Protein AF-A0A7S2XDL8-F1 (afdb_monomer)

Organism: NCBI:txid641309

Nearest PDB structures (foldseek):
  8tyy-assembly1_A  TM=6.799E-01  e=1.023E-02  Ensifer aridi
  9gdi-assembly1_A  TM=6.368E-01  e=6.388E-02  Homo sapiens
  7lq1-assembly1_A  TM=6.418E-01  e=1.280E-01  Homo sapiens
  7c7i-assembly1_C  TM=5.971E-01  e=3.747E-01  Homo sapiens
  7sx4-assembly1_E  TM=5.791E-01  e=1.412E+00  Homo sapiens

Solvent-accessible surface area (backbone atoms only — not comparable to full-atom values): 10397 Å² total; per-residue (Å²): 138,84,79,81,77,74,74,74,80,68,73,84,66,49,69,55,66,75,88,78,58,68,72,85,70,45,72,64,76,90,72,67,97,78,73,88,71,80,69,44,76,30,39,40,24,50,60,45,41,69,63,52,36,36,37,76,42,58,71,54,23,50,53,59,50,29,46,50,50,48,23,63,77,68,72,43,82,70,94,61,57,86,43,42,39,34,21,28,73,84,68,49,72,52,59,91,58,59,53,69,56,36,50,50,46,39,55,77,26,70,32,31,36,27,35,40,52,71,91,61,79,89,46,75,56,54,77,41,72,72,41,70,52,76,57,97,80,22,43,37,31,18,72,35,76,84,67,74,38,70,50,74,42,71,82,69,54,71,70,55,51,53,51,51,52,55,62,53,59,76,78,112

Secondary structure (DSSP, 8-state):
-------------EEPPGGG--GGG--SS---TT--PPPEEEEEEETT-S-EEEEEE-TT-HHHHHHHHHHHHHSS--S-GGGEEEEETTS-B--S--HHHHHHHHHHTTTEEEEEETTPPP-----STT-EEEETTEEEEEEEETTEEEEEESSS-HHHHHHHHHHHHTT-

Structure (mmCIF, N/CA/C/O backbone):
data_AF-A0A7S2XDL8-F1
#
_entry.id   AF-A0A7S2XDL8-F1
#
loop_
_atom_site.group_PDB
_atom_site.id
_atom_site.type_symbol
_atom_site.label_atom_id
_atom_site.label_alt_id
_atom_site.label_comp_id
_atom_site.label_asym_id
_atom_site.label_entity_id
_atom_site.label_seq_id
_atom_site.pdbx_PDB_ins_code
_atom_site.Cartn_x
_atom_site.Cartn_y
_atom_site.Cartn_z
_atom_site.occupancy
_atom_site.B_iso_or_equiv
_atom_site.auth_seq_id
_atom_site.auth_comp_id
_atom_site.auth_asym_id
_atom_site.auth_atom_id
_atom_site.pdbx_PDB_model_num
ATOM 1 N N . ALA A 1 1 ? 18.327 -22.992 27.976 1.00 37.06 1 ALA A N 1
ATOM 2 C CA . ALA A 1 1 ? 16.889 -22.875 27.676 1.00 37.06 1 ALA A CA 1
ATOM 3 C C . ALA A 1 1 ? 16.811 -21.942 26.491 1.00 37.06 1 ALA A C 1
ATOM 5 O O . ALA A 1 1 ? 16.758 -20.731 26.661 1.00 37.06 1 ALA A O 1
ATOM 6 N N . ASP A 1 2 ? 17.006 -22.536 25.320 1.00 34.44 2 ASP A N 1
ATOM 7 C CA . ASP A 1 2 ? 17.115 -21.834 24.052 1.00 34.44 2 ASP A CA 1
ATOM 8 C C . ASP A 1 2 ? 15.711 -21.427 23.615 1.00 34.44 2 ASP A C 1
ATOM 10 O O . ASP A 1 2 ? 14.839 -22.270 23.408 1.00 34.44 2 ASP A O 1
ATOM 14 N N . GLY A 1 3 ? 15.478 -20.116 23.591 1.00 36.03 3 GLY A N 1
ATOM 15 C CA . GLY A 1 3 ? 14.259 -19.513 23.078 1.00 36.03 3 GLY A CA 1
ATOM 16 C C . GLY A 1 3 ? 14.350 -19.450 21.565 1.00 36.03 3 GLY A C 1
ATOM 17 O O . GLY A 1 3 ? 14.960 -18.536 21.017 1.00 36.03 3 GLY A O 1
ATOM 18 N N . ASP A 1 4 ? 13.767 -20.458 20.930 1.00 36.12 4 ASP A N 1
ATOM 19 C CA . ASP A 1 4 ? 13.522 -20.567 19.498 1.00 36.12 4 ASP A CA 1
ATOM 20 C C . ASP A 1 4 ? 12.720 -19.349 19.003 1.00 36.12 4 ASP A C 1
ATOM 22 O O . ASP A 1 4 ? 11.491 -19.289 19.085 1.00 36.12 4 ASP A O 1
ATOM 26 N N . SER A 1 5 ? 13.444 -18.326 18.544 1.00 40.56 5 SER A N 1
ATOM 27 C CA . SER A 1 5 ? 12.903 -17.231 17.746 1.00 40.56 5 SER A CA 1
ATOM 28 C C . SER A 1 5 ? 12.575 -17.800 16.373 1.00 40.56 5 SER A C 1
ATOM 30 O O . SER A 1 5 ? 13.367 -17.692 15.433 1.00 40.56 5 SER A O 1
ATOM 32 N N . THR A 1 6 ? 11.398 -18.404 16.261 1.00 37.94 6 THR A N 1
ATOM 33 C CA . THR A 1 6 ? 10.804 -18.723 14.969 1.00 37.94 6 THR A CA 1
ATOM 34 C C . THR A 1 6 ? 10.685 -17.422 14.178 1.00 37.94 6 THR A C 1
ATOM 36 O O . THR A 1 6 ? 9.820 -16.585 14.425 1.00 37.94 6 THR A O 1
ATOM 39 N N . CYS A 1 7 ? 11.604 -17.227 13.228 1.00 32.97 7 CYS A N 1
ATOM 40 C CA . CYS A 1 7 ? 11.374 -16.334 12.107 1.00 32.97 7 CYS A CA 1
ATOM 41 C C . CYS A 1 7 ? 10.071 -16.818 11.477 1.00 32.97 7 CYS A C 1
ATOM 43 O O . CYS A 1 7 ? 10.044 -17.887 10.866 1.00 32.97 7 CYS A O 1
ATOM 45 N N . ALA A 1 8 ? 8.978 -16.087 11.705 1.00 33.91 8 ALA A N 1
ATOM 46 C CA . ALA A 1 8 ? 7.743 -16.306 10.979 1.00 33.91 8 ALA A CA 1
ATOM 47 C C . ALA A 1 8 ? 8.120 -16.347 9.497 1.00 33.91 8 ALA A C 1
ATOM 49 O O . ALA A 1 8 ? 8.762 -15.415 9.010 1.00 33.91 8 ALA A O 1
ATOM 50 N N . MET A 1 9 ? 7.827 -17.467 8.830 1.00 28.14 9 MET A N 1
ATOM 51 C CA . MET A 1 9 ? 8.120 -17.634 7.413 1.00 28.14 9 MET A CA 1
ATOM 52 C C . MET A 1 9 ? 7.454 -16.484 6.668 1.00 28.14 9 MET A C 1
ATOM 54 O O . MET A 1 9 ? 6.233 -16.444 6.527 1.00 28.14 9 MET A O 1
ATOM 58 N N . VAL A 1 10 ? 8.268 -15.518 6.252 1.00 40.94 10 VAL A N 1
ATOM 59 C CA . VAL A 1 10 ? 7.861 -14.499 5.299 1.00 40.94 10 VAL A CA 1
ATOM 60 C C . VAL A 1 10 ? 7.492 -15.278 4.032 1.00 40.94 10 VAL A C 1
ATOM 62 O O . VAL A 1 10 ? 8.280 -16.148 3.643 1.00 40.94 10 VAL A O 1
ATOM 65 N N . PRO A 1 11 ? 6.298 -15.074 3.439 1.00 43.50 11 PRO A N 1
ATOM 66 C CA . PRO A 1 11 ? 5.931 -15.752 2.197 1.00 43.50 11 PRO A CA 1
ATOM 67 C C . PRO A 1 11 ? 7.053 -15.543 1.184 1.00 43.50 11 PRO A C 1
ATOM 69 O O . PRO A 1 11 ? 7.665 -14.480 1.195 1.00 43.50 11 PRO A O 1
ATOM 72 N N . ASP A 1 12 ? 7.351 -16.584 0.403 1.00 42.12 12 ASP A N 1
ATOM 73 C CA . ASP A 1 12 ? 8.523 -16.747 -0.468 1.00 42.12 12 ASP A CA 1
ATOM 74 C C . ASP A 1 12 ? 8.835 -15.461 -1.263 1.00 42.12 12 ASP A C 1
ATOM 76 O O . ASP A 1 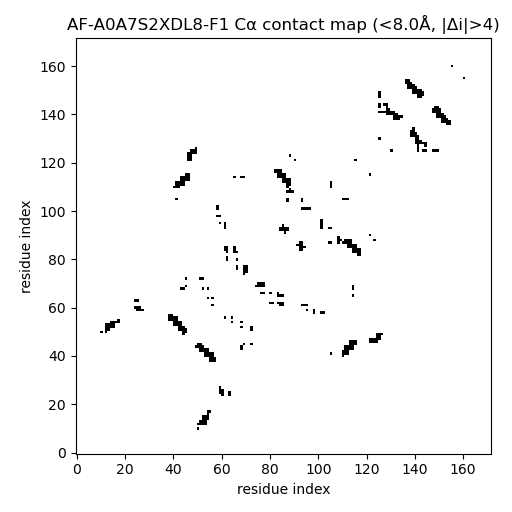12 ? 8.347 -15.243 -2.373 1.00 42.12 12 ASP A O 1
ATOM 80 N N . LEU A 1 13 ? 9.591 -14.544 -0.641 1.00 51.44 13 LEU A N 1
ATOM 81 C CA . LEU A 1 13 ? 9.880 -13.226 -1.192 1.00 51.44 13 LEU A CA 1
ATOM 82 C C . LEU A 1 13 ? 10.860 -13.436 -2.329 1.00 51.44 13 LEU A C 1
ATOM 84 O O . LEU A 1 13 ? 12.073 -13.560 -2.133 1.00 51.44 13 LEU A O 1
ATOM 88 N N . ARG A 1 14 ? 10.330 -13.474 -3.546 1.00 59.75 14 ARG A N 1
ATOM 89 C CA . ARG A 1 14 ? 11.159 -13.589 -4.732 1.00 59.75 14 ARG A CA 1
ATOM 90 C C . ARG A 1 14 ? 11.906 -12.273 -4.940 1.00 59.75 14 ARG A C 1
ATOM 92 O O . ARG A 1 14 ? 11.337 -11.268 -5.364 1.00 59.75 14 ARG A O 1
ATOM 99 N N . MET A 1 15 ? 13.203 -12.295 -4.654 1.00 57.56 15 MET A N 1
ATOM 100 C CA . MET A 1 15 ? 14.131 -11.253 -5.087 1.00 57.56 15 MET A CA 1
ATOM 101 C C . MET A 1 15 ? 14.212 -11.260 -6.612 1.00 57.56 15 MET A C 1
ATOM 103 O O . MET A 1 15 ? 14.553 -12.283 -7.213 1.00 57.56 15 MET A O 1
ATOM 107 N N . ILE A 1 16 ? 13.922 -10.122 -7.239 1.00 59.50 16 ILE A N 1
ATOM 108 C CA . ILE A 1 16 ? 14.159 -9.945 -8.673 1.00 59.50 16 ILE A CA 1
ATOM 109 C C . ILE A 1 16 ? 15.567 -9.359 -8.846 1.00 59.50 16 ILE A C 1
ATOM 111 O O . ILE A 1 16 ? 15.848 -8.298 -8.281 1.00 59.50 16 ILE A O 1
ATOM 115 N N . PRO A 1 17 ? 16.476 -10.025 -9.587 1.00 53.62 17 PRO A N 1
ATOM 116 C CA . PRO A 1 17 ? 17.852 -9.569 -9.743 1.00 53.62 17 PRO A CA 1
ATOM 117 C C . PRO A 1 17 ? 17.959 -8.172 -10.363 1.00 53.62 17 PRO A C 1
ATOM 119 O O . PRO A 1 17 ? 17.247 -7.827 -11.303 1.00 53.62 17 PRO A O 1
ATOM 122 N N . ALA A 1 18 ? 18.943 -7.405 -9.890 1.00 46.66 18 ALA A N 1
ATOM 123 C CA . ALA A 1 18 ? 19.279 -6.065 -10.377 1.00 46.66 18 ALA A CA 1
ATOM 124 C C . ALA A 1 18 ? 19.542 -5.983 -11.898 1.00 46.66 18 ALA A C 1
ATOM 126 O O . ALA A 1 18 ? 19.385 -4.925 -12.497 1.00 46.66 18 ALA A O 1
ATOM 127 N N . SER A 1 19 ? 19.916 -7.095 -12.539 1.00 46.66 19 SER A N 1
ATOM 128 C CA . SER A 1 19 ? 20.179 -7.165 -13.982 1.00 46.66 19 SER A CA 1
ATOM 129 C C . SER A 1 19 ? 18.943 -6.939 -14.856 1.00 46.66 19 SER A C 1
ATOM 131 O O . SER A 1 19 ? 19.090 -6.675 -16.046 1.00 46.66 19 SER A O 1
ATOM 133 N N . ASP A 1 20 ? 17.740 -7.017 -14.282 1.00 50.94 20 ASP A N 1
ATOM 134 C CA . ASP A 1 20 ? 16.486 -6.765 -15.000 1.00 50.94 20 ASP A CA 1
ATOM 135 C C . ASP A 1 20 ? 16.079 -5.281 -14.969 1.00 50.94 20 ASP A C 1
ATOM 137 O O . ASP A 1 20 ? 15.010 -4.912 -15.466 1.00 50.94 20 ASP A O 1
ATOM 141 N N . PHE A 1 21 ? 16.901 -4.397 -14.391 1.00 55.16 21 PHE A N 1
ATOM 142 C CA . PHE A 1 21 ? 16.618 -2.972 -14.240 1.00 55.16 21 PHE A CA 1
ATOM 143 C C . PHE A 1 21 ? 17.296 -2.170 -15.363 1.00 55.16 21 PHE A C 1
ATOM 145 O O . PHE A 1 21 ? 18.506 -2.218 -15.540 1.00 55.16 21 PHE A O 1
ATOM 152 N N . ASP A 1 22 ? 16.505 -1.420 -16.142 1.00 54.81 22 ASP A N 1
ATOM 153 C CA . ASP A 1 22 ? 17.057 -0.448 -17.094 1.00 54.81 22 ASP A CA 1
ATOM 154 C C . ASP A 1 22 ? 17.228 0.875 -16.349 1.00 54.81 22 ASP A C 1
ATOM 156 O O . ASP A 1 22 ? 16.304 1.688 -16.260 1.00 54.81 22 ASP A O 1
ATOM 160 N N . GLU A 1 23 ? 18.404 1.049 -15.753 1.00 52.72 23 GLU A N 1
ATOM 161 C CA . GLU A 1 23 ? 18.774 2.220 -14.950 1.00 52.72 23 GLU A CA 1
ATOM 162 C C . GLU A 1 23 ? 18.663 3.535 -15.744 1.00 52.72 23 GLU A C 1
ATOM 164 O O . GLU A 1 23 ? 18.414 4.595 -15.168 1.00 52.72 23 GLU A O 1
ATOM 169 N N . LYS A 1 24 ? 18.747 3.481 -17.084 1.00 54.84 24 LYS A N 1
ATOM 170 C CA . LYS A 1 24 ? 18.639 4.661 -17.960 1.00 54.84 24 LYS A CA 1
ATOM 171 C C . LYS A 1 24 ? 17.210 5.192 -18.091 1.00 54.84 24 LYS A C 1
ATOM 173 O O . LYS A 1 24 ? 17.025 6.323 -18.549 1.00 54.84 24 LYS A O 1
ATOM 178 N N . ALA A 1 25 ? 16.204 4.403 -17.708 1.00 59.22 25 ALA A N 1
ATOM 179 C CA . ALA A 1 25 ? 14.798 4.800 -17.762 1.00 59.22 25 ALA A CA 1
ATOM 180 C C . ALA A 1 25 ? 14.387 5.715 -16.595 1.00 59.22 25 ALA A C 1
ATOM 182 O O . ALA A 1 25 ? 13.354 6.382 -16.667 1.00 59.22 25 ALA A O 1
ATOM 183 N N . CYS A 1 26 ? 15.188 5.786 -15.529 1.00 62.88 26 CYS A N 1
ATOM 184 C CA . CYS A 1 26 ? 14.970 6.720 -14.432 1.00 62.88 26 CYS A CA 1
ATOM 185 C C . CYS A 1 26 ? 15.415 8.125 -14.843 1.00 62.88 26 CYS A C 1
ATOM 187 O O . CYS A 1 26 ? 16.591 8.468 -14.747 1.00 62.88 26 CYS A O 1
ATOM 189 N N . ARG A 1 27 ? 14.486 8.940 -15.351 1.00 51.66 27 ARG A N 1
ATOM 190 C CA . ARG A 1 27 ? 14.770 10.331 -15.723 1.00 51.66 27 ARG A CA 1
ATOM 191 C C . ARG A 1 27 ? 14.254 11.305 -14.671 1.00 51.66 27 ARG A C 1
ATOM 193 O O . ARG A 1 27 ? 13.055 11.547 -14.585 1.00 51.66 27 ARG A O 1
ATOM 200 N N . GLY A 1 28 ? 15.202 11.922 -13.975 1.00 45.00 28 GLY A N 1
ATOM 201 C CA . GLY A 1 28 ? 15.031 13.074 -13.096 1.00 45.00 28 GLY A CA 1
ATOM 202 C C . GLY A 1 28 ? 16.404 13.482 -12.568 1.00 45.00 28 GLY A C 1
ATOM 203 O O . GLY A 1 28 ? 16.936 12.803 -11.711 1.00 45.00 28 GLY A O 1
ATOM 204 N N . THR A 1 29 ? 16.960 14.562 -13.121 1.00 36.31 29 THR A N 1
ATOM 205 C CA . THR A 1 29 ? 18.329 15.096 -12.941 1.00 36.31 29 THR A CA 1
ATOM 20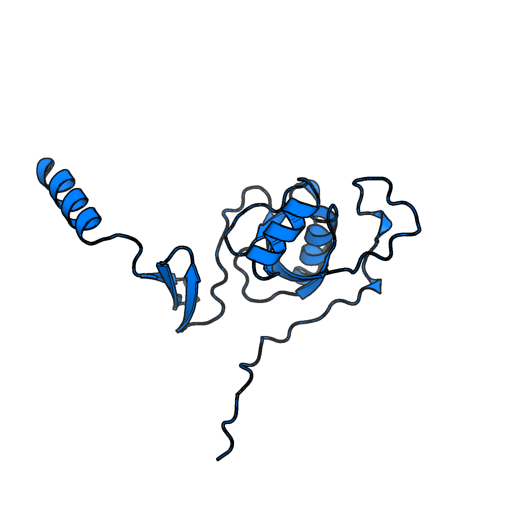6 C C . THR A 1 29 ? 19.472 14.329 -13.624 1.00 36.31 29 THR A C 1
ATOM 208 O O . THR A 1 29 ? 19.526 13.104 -13.680 1.00 36.31 29 THR A O 1
ATOM 211 N N . ALA A 1 30 ? 20.368 15.097 -14.250 1.00 34.09 30 ALA A N 1
ATOM 212 C CA . ALA A 1 30 ? 21.639 14.609 -14.751 1.00 34.09 30 ALA A CA 1
ATOM 213 C C . ALA A 1 30 ? 22.505 14.253 -13.541 1.00 34.09 30 ALA A C 1
ATOM 215 O O . ALA A 1 30 ? 23.093 15.140 -12.929 1.00 34.09 30 ALA A O 1
ATOM 216 N N . ILE A 1 31 ? 22.543 12.975 -13.185 1.00 39.47 31 ILE A N 1
ATOM 217 C CA . ILE A 1 31 ? 23.459 12.481 -12.162 1.00 39.47 31 ILE A CA 1
ATOM 218 C C . ILE A 1 31 ? 24.849 12.481 -12.801 1.00 39.47 31 ILE A C 1
ATOM 220 O O . ILE A 1 31 ? 25.048 11.892 -13.870 1.00 39.47 31 ILE A O 1
ATOM 224 N N . ALA A 1 32 ? 25.786 13.219 -12.207 1.00 36.84 32 ALA A N 1
ATOM 225 C CA . ALA A 1 32 ? 27.192 13.101 -12.560 1.00 36.84 32 ALA A CA 1
ATOM 226 C C . ALA A 1 32 ? 27.602 11.632 -12.379 1.00 36.84 32 ALA A C 1
ATOM 228 O O . ALA A 1 32 ? 27.169 10.977 -11.439 1.00 36.84 32 ALA A O 1
ATOM 229 N N . ALA A 1 33 ? 28.399 11.103 -13.303 1.00 38.53 33 ALA A N 1
ATOM 230 C CA . ALA A 1 33 ? 28.706 9.677 -13.419 1.00 38.53 33 ALA A CA 1
ATOM 231 C C . ALA A 1 33 ? 29.544 9.080 -12.260 1.00 38.53 33 ALA A C 1
ATOM 233 O O . ALA A 1 33 ? 30.048 7.971 -12.411 1.00 38.53 33 ALA A O 1
ATOM 234 N N . ASP A 1 34 ? 29.671 9.789 -11.134 1.00 39.22 34 ASP A N 1
ATOM 235 C CA . ASP A 1 34 ? 30.610 9.488 -10.049 1.00 39.22 34 ASP A CA 1
ATOM 236 C C . ASP A 1 34 ? 29.941 9.259 -8.676 1.00 39.22 34 ASP A C 1
ATOM 238 O O . ASP A 1 34 ? 30.641 8.917 -7.724 1.00 39.22 34 ASP A O 1
ATOM 242 N N . ASP A 1 35 ? 28.614 9.388 -8.549 1.00 42.75 35 ASP A N 1
ATOM 243 C CA . ASP A 1 35 ? 27.916 9.049 -7.302 1.00 42.75 35 ASP A CA 1
ATOM 244 C C . ASP A 1 35 ? 27.478 7.574 -7.329 1.00 42.75 35 ASP A C 1
ATOM 246 O O . ASP A 1 35 ? 26.444 7.214 -7.897 1.00 42.75 35 ASP A O 1
ATOM 250 N N . GLU A 1 36 ? 28.275 6.697 -6.707 1.00 47.66 36 GLU A N 1
ATOM 251 C CA . GLU A 1 36 ? 27.841 5.354 -6.288 1.00 47.66 36 GLU A CA 1
ATOM 252 C C . GLU A 1 36 ? 26.790 5.480 -5.170 1.00 47.66 36 GLU A C 1
ATOM 254 O O . GLU A 1 36 ? 27.045 5.208 -3.996 1.00 47.66 36 GLU A O 1
ATOM 259 N N . GLU A 1 37 ? 25.594 5.951 -5.512 1.00 55.72 37 GLU A N 1
ATOM 260 C CA . GLU A 1 37 ? 24.489 6.026 -4.567 1.00 55.72 37 GLU A CA 1
ATOM 261 C C . GLU A 1 37 ? 23.933 4.616 -4.316 1.00 55.72 37 GLU A C 1
ATOM 263 O O . GLU A 1 37 ? 23.641 3.862 -5.247 1.00 55.72 37 GLU A O 1
ATOM 268 N N . SER A 1 38 ? 23.819 4.223 -3.045 1.00 61.12 38 SER A N 1
ATOM 269 C CA . SER A 1 38 ? 23.360 2.886 -2.676 1.00 61.12 38 SER A CA 1
ATOM 270 C C . SER A 1 38 ? 21.882 2.709 -3.030 1.00 61.12 38 SER A C 1
ATOM 272 O O . SER A 1 38 ? 21.027 3.425 -2.503 1.00 61.12 38 SER A O 1
ATOM 274 N N . ASP A 1 39 ? 21.578 1.737 -3.891 1.00 71.94 39 ASP A N 1
ATOM 275 C CA . ASP A 1 39 ? 20.201 1.307 -4.145 1.00 71.94 39 ASP A CA 1
ATOM 276 C C . ASP A 1 39 ? 19.552 0.806 -2.845 1.00 71.94 39 ASP A C 1
ATOM 278 O O . ASP A 1 39 ? 20.091 -0.082 -2.176 1.00 71.94 39 ASP A O 1
ATOM 282 N N . ASP A 1 40 ? 18.364 1.321 -2.525 1.00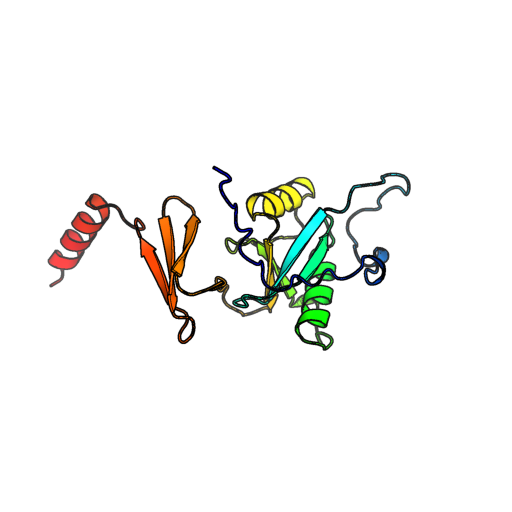 81.19 40 ASP A N 1
ATOM 283 C CA . ASP A 1 40 ? 17.534 0.786 -1.446 1.00 81.19 40 ASP A CA 1
ATOM 284 C C . ASP A 1 40 ? 16.802 -0.472 -1.938 1.00 81.19 40 ASP A C 1
ATOM 286 O O . ASP A 1 40 ? 16.443 -0.588 -3.111 1.00 81.19 40 ASP A O 1
ATOM 290 N N . ILE A 1 41 ? 16.538 -1.422 -1.038 1.00 83.50 41 ILE A N 1
ATOM 291 C CA . ILE A 1 41 ? 15.682 -2.579 -1.331 1.00 83.50 41 ILE A CA 1
ATOM 292 C C . ILE A 1 41 ? 14.287 -2.298 -0.780 1.00 83.50 41 ILE A C 1
ATOM 294 O O . ILE A 1 41 ? 14.118 -2.071 0.419 1.00 83.50 41 ILE A O 1
ATOM 298 N N . VAL A 1 42 ? 13.286 -2.358 -1.654 1.00 89.44 42 VAL A N 1
ATOM 299 C CA . VAL A 1 42 ? 11.871 -2.178 -1.315 1.00 89.44 42 VAL A CA 1
ATOM 300 C C . VAL A 1 42 ? 11.071 -3.430 -1.648 1.00 89.44 42 VAL A C 1
ATOM 302 O O . VAL A 1 42 ? 11.352 -4.129 -2.623 1.00 89.44 42 VAL A O 1
ATOM 305 N N . HIS A 1 43 ? 10.054 -3.709 -0.841 1.00 91.06 43 HIS A N 1
ATOM 306 C CA . HIS A 1 43 ? 9.042 -4.719 -1.113 1.00 91.06 43 HIS A CA 1
ATOM 307 C C . HIS A 1 43 ? 7.881 -4.070 -1.863 1.00 91.06 43 HIS A C 1
ATOM 309 O O . HIS A 1 43 ? 7.265 -3.137 -1.354 1.00 91.06 43 HIS A O 1
ATOM 315 N N . VAL A 1 44 ? 7.596 -4.539 -3.076 1.00 91.81 44 VAL A N 1
ATOM 316 C CA . VAL A 1 44 ? 6.552 -3.977 -3.936 1.00 91.81 44 VAL A CA 1
ATOM 317 C C . VAL A 1 44 ? 5.417 -4.976 -4.110 1.00 91.81 44 VAL A C 1
ATOM 319 O O . VAL A 1 44 ? 5.653 -6.114 -4.516 1.00 91.81 44 VAL A O 1
ATOM 322 N N . LEU A 1 45 ? 4.190 -4.533 -3.843 1.00 92.06 45 LEU A N 1
ATOM 323 C CA . LEU A 1 45 ? 2.957 -5.300 -4.003 1.00 92.06 45 LEU A CA 1
ATOM 324 C C . LEU A 1 45 ? 2.041 -4.637 -5.030 1.00 92.06 45 LEU A C 1
ATOM 326 O O . LEU A 1 45 ? 2.127 -3.433 -5.273 1.00 92.06 45 LEU A O 1
ATOM 330 N N . ILE A 1 46 ? 1.106 -5.405 -5.581 1.00 92.50 46 ILE A N 1
ATOM 331 C CA . ILE A 1 46 ? -0.075 -4.834 -6.237 1.00 92.50 46 ILE A CA 1
ATOM 332 C C . ILE A 1 46 ? -1.069 -4.398 -5.154 1.00 92.50 46 ILE A C 1
ATOM 334 O O . ILE A 1 46 ? -1.117 -4.969 -4.062 1.00 92.50 46 ILE A O 1
ATOM 338 N N . ASN A 1 47 ? -1.837 -3.348 -5.433 1.00 92.94 47 ASN A N 1
ATOM 339 C CA . ASN A 1 47 ? -2.875 -2.835 -4.548 1.00 92.94 47 ASN A CA 1
ATOM 340 C C . ASN A 1 47 ? -3.797 -3.957 -4.024 1.00 92.94 47 ASN A C 1
ATOM 342 O O . ASN A 1 47 ? -4.377 -4.715 -4.797 1.00 92.94 47 ASN A O 1
ATOM 346 N N . GLY A 1 48 ? -3.920 -4.077 -2.700 1.00 89.75 48 GLY A N 1
ATOM 347 C CA . GLY A 1 48 ? -4.730 -5.106 -2.045 1.00 89.75 48 GLY A CA 1
ATOM 348 C C . GLY A 1 48 ? -4.156 -6.532 -2.020 1.00 89.75 48 GLY A C 1
ATOM 349 O O . GLY A 1 48 ? -4.707 -7.360 -1.285 1.00 89.75 48 GLY A O 1
ATOM 350 N N . GLU A 1 49 ? -3.065 -6.828 -2.727 1.00 89.94 49 GLU A N 1
ATOM 351 C CA . GLU A 1 49 ? -2.426 -8.150 -2.709 1.00 89.94 49 GLU A CA 1
ATOM 352 C C . GLU A 1 49 ? -1.573 -8.368 -1.453 1.00 89.94 49 GLU A C 1
ATOM 354 O O . GLU A 1 49 ? -1.096 -7.425 -0.825 1.00 89.94 49 GLU A O 1
ATOM 359 N N . ASN A 1 50 ? -1.402 -9.633 -1.062 1.00 86.25 50 ASN A N 1
ATOM 360 C CA . ASN A 1 50 ? -0.583 -10.014 0.098 1.00 86.25 50 ASN A CA 1
ATOM 361 C C . ASN A 1 50 ? 0.842 -10.428 -0.279 1.00 86.25 50 ASN A C 1
ATOM 363 O O . ASN A 1 50 ? 1.716 -10.467 0.586 1.00 86.25 50 ASN A O 1
ATOM 367 N N . GLU A 1 51 ? 1.052 -10.777 -1.544 1.00 85.19 51 GLU A N 1
ATOM 368 C CA . GLU A 1 51 ? 2.330 -11.227 -2.076 1.00 85.19 51 GLU A CA 1
ATOM 369 C C . GLU A 1 51 ? 2.929 -10.142 -2.969 1.00 85.19 51 GLU A C 1
ATOM 371 O O . GLU A 1 51 ? 2.222 -9.364 -3.616 1.00 85.19 51 GLU A O 1
ATOM 376 N N . GLY A 1 52 ? 4.255 -10.084 -2.978 1.00 87.06 52 GLY A N 1
ATOM 377 C CA . GLY A 1 52 ? 5.003 -9.058 -3.676 1.00 87.06 52 GLY A CA 1
ATOM 378 C C . GLY A 1 52 ? 6.406 -9.522 -4.029 1.00 87.06 52 GLY A C 1
ATOM 379 O O . GLY A 1 52 ? 6.768 -10.691 -3.886 1.00 87.06 52 GLY A O 1
ATOM 380 N N . VAL A 1 53 ? 7.201 -8.582 -4.521 1.00 86.62 53 VAL A N 1
ATOM 381 C CA . VAL A 1 53 ? 8.575 -8.817 -4.973 1.00 86.62 53 VAL A CA 1
ATOM 382 C C . VAL A 1 53 ? 9.523 -7.826 -4.323 1.00 86.62 53 VAL A C 1
ATOM 384 O O . VAL A 1 53 ? 9.170 -6.669 -4.093 1.00 86.62 53 VAL A O 1
ATOM 387 N N . LEU A 1 54 ? 10.744 -8.271 -4.033 1.00 86.50 54 LEU A N 1
ATOM 388 C CA . LEU A 1 54 ? 11.806 -7.372 -3.593 1.00 86.50 54 LEU A CA 1
ATOM 389 C C . LEU A 1 54 ? 12.505 -6.783 -4.813 1.00 86.50 54 LEU A C 1
ATOM 391 O O . LEU A 1 54 ? 12.917 -7.513 -5.722 1.00 86.50 54 LEU A O 1
ATOM 395 N N . MET A 1 55 ? 12.634 -5.462 -4.824 1.00 84.12 55 MET A N 1
ATOM 396 C CA . MET A 1 55 ? 13.190 -4.709 -5.938 1.00 84.12 55 MET A CA 1
ATOM 397 C C . MET A 1 55 ? 14.137 -3.631 -5.436 1.00 84.12 55 MET A C 1
ATOM 399 O O . MET A 1 55 ? 13.929 -3.041 -4.377 1.00 84.12 55 MET A O 1
ATOM 403 N N . LYS A 1 56 ? 15.168 -3.350 -6.232 1.00 83.50 56 LYS A N 1
ATOM 404 C CA . LYS A 1 56 ? 15.995 -2.167 -6.031 1.00 83.50 56 LYS A CA 1
ATOM 405 C C . LYS A 1 56 ? 15.216 -0.912 -6.391 1.00 83.50 56 LYS A C 1
ATOM 407 O O . LYS A 1 56 ? 14.484 -0.885 -7.385 1.00 83.50 56 LYS A O 1
ATOM 412 N N . TRP A 1 57 ? 15.411 0.129 -5.603 1.00 83.50 57 TRP A N 1
ATOM 413 C CA . TRP A 1 57 ? 14.788 1.422 -5.790 1.00 83.50 57 TRP A CA 1
ATOM 414 C C . TRP A 1 57 ? 15.765 2.548 -5.485 1.00 83.50 57 TRP A C 1
ATOM 416 O O . TRP A 1 57 ? 16.638 2.446 -4.626 1.00 83.50 57 TRP A O 1
ATOM 426 N N . ARG A 1 58 ? 15.558 3.651 -6.197 1.00 80.75 58 ARG A N 1
ATOM 427 C CA . ARG A 1 58 ? 16.227 4.923 -5.978 1.00 80.75 58 ARG A CA 1
ATOM 428 C C . ARG A 1 58 ? 15.265 6.066 -6.328 1.00 80.75 58 ARG A C 1
ATOM 430 O O . ARG A 1 58 ? 14.314 5.845 -7.097 1.00 80.75 58 ARG A O 1
ATOM 437 N N . PRO A 1 59 ? 15.489 7.276 -5.800 1.00 82.06 59 PRO A N 1
ATOM 438 C CA . PRO A 1 59 ? 14.671 8.437 -6.112 1.00 82.06 59 PRO A CA 1
ATOM 439 C C . PRO A 1 59 ? 14.538 8.695 -7.618 1.00 82.06 59 PRO A C 1
ATOM 441 O O . PRO A 1 59 ? 15.399 8.342 -8.424 1.00 82.06 59 PRO A O 1
ATOM 444 N N . GLY A 1 60 ? 13.394 9.243 -8.026 1.00 80.12 60 GLY A N 1
ATOM 445 C CA . GLY A 1 60 ? 13.093 9.528 -9.435 1.00 80.12 60 GLY A CA 1
ATOM 446 C C . GLY A 1 60 ? 12.788 8.296 -10.304 1.00 80.12 60 GLY A C 1
ATOM 447 O O . GLY A 1 60 ? 12.459 8.441 -11.481 1.00 80.12 60 GLY A O 1
ATOM 448 N N . CYS A 1 61 ? 12.837 7.079 -9.750 1.00 81.56 61 CYS A N 1
ATOM 449 C CA . CYS A 1 61 ? 12.503 5.841 -10.465 1.00 81.56 61 CYS A CA 1
ATOM 450 C C . CYS A 1 61 ? 11.076 5.330 -10.222 1.00 81.56 61 CYS A C 1
ATOM 452 O O . CYS A 1 61 ? 10.767 4.227 -10.669 1.00 81.56 61 CYS A O 1
ATOM 454 N N . ALA A 1 62 ? 10.202 6.070 -9.528 1.00 84.69 62 ALA A N 1
ATOM 455 C CA . ALA A 1 62 ? 8.907 5.554 -9.065 1.00 84.69 62 ALA A CA 1
ATOM 456 C C . ALA A 1 62 ? 8.075 4.886 -10.180 1.00 84.69 62 ALA A C 1
ATOM 458 O O . ALA A 1 62 ? 7.659 3.737 -10.044 1.00 84.69 62 ALA A O 1
ATOM 459 N N . ARG A 1 63 ? 7.913 5.545 -11.336 1.00 85.50 63 ARG A N 1
ATOM 460 C CA . ARG A 1 63 ? 7.173 4.973 -12.478 1.00 85.50 63 ARG A CA 1
ATOM 461 C C . ARG A 1 63 ? 7.854 3.739 -13.075 1.00 85.50 63 ARG A C 1
ATOM 463 O O . ARG A 1 63 ? 7.181 2.763 -13.405 1.00 85.50 63 ARG A O 1
ATOM 470 N N . THR A 1 64 ? 9.178 3.766 -13.210 1.00 85.69 64 THR A N 1
ATOM 471 C CA . THR A 1 64 ? 9.961 2.628 -13.720 1.00 85.69 64 THR A CA 1
ATOM 472 C C . THR A 1 64 ? 9.823 1.422 -12.797 1.00 85.69 64 THR A C 1
ATOM 474 O O . THR A 1 64 ? 9.598 0.309 -13.274 1.00 85.69 64 THR A O 1
ATOM 477 N N . LEU A 1 65 ? 9.900 1.647 -11.483 1.00 87.62 65 LEU A N 1
ATOM 478 C CA . LEU A 1 65 ? 9.699 0.616 -10.474 1.00 87.62 65 LEU A CA 1
ATOM 479 C C . LEU A 1 65 ? 8.274 0.049 -10.547 1.00 87.62 65 LEU A C 1
ATOM 481 O O . LEU A 1 65 ? 8.127 -1.165 -10.658 1.00 87.62 65 LEU A O 1
ATOM 485 N N . ALA A 1 66 ? 7.247 0.906 -10.576 1.00 90.50 66 ALA A N 1
ATOM 486 C CA . ALA A 1 66 ? 5.848 0.480 -10.674 1.00 90.50 66 ALA A CA 1
ATOM 487 C C . ALA A 1 66 ? 5.587 -0.385 -11.913 1.00 90.50 66 ALA A C 1
ATOM 489 O O . ALA A 1 66 ? 4.991 -1.455 -11.821 1.00 90.50 66 ALA A O 1
ATOM 490 N N . THR A 1 67 ? 6.096 0.049 -13.068 1.00 89.06 67 THR A N 1
ATOM 491 C CA . THR A 1 67 ? 5.944 -0.671 -14.340 1.00 89.06 67 THR A CA 1
ATOM 492 C C . THR A 1 67 ? 6.588 -2.050 -14.279 1.00 89.06 67 THR A C 1
ATOM 494 O O . THR A 1 67 ? 5.985 -3.038 -14.689 1.00 89.06 67 THR A O 1
ATOM 497 N N . LYS A 1 68 ? 7.811 -2.143 -13.747 1.00 86.88 68 LYS A N 1
ATOM 498 C CA . LYS A 1 68 ? 8.518 -3.424 -13.635 1.00 86.88 68 LYS A CA 1
ATOM 499 C C . LYS A 1 68 ? 7.839 -4.362 -12.643 1.00 86.88 68 LYS A C 1
ATOM 501 O O . LYS A 1 68 ? 7.638 -5.525 -12.980 1.00 86.88 68 LYS A O 1
ATOM 506 N N . ALA A 1 69 ? 7.466 -3.858 -11.468 1.00 89.12 69 ALA A N 1
ATOM 507 C CA . ALA A 1 69 ? 6.747 -4.636 -10.466 1.00 89.12 69 ALA A CA 1
ATOM 508 C C . ALA A 1 69 ? 5.448 -5.204 -11.047 1.00 89.12 69 ALA A C 1
ATOM 510 O O . ALA A 1 69 ? 5.228 -6.411 -10.980 1.00 89.12 69 ALA A O 1
ATOM 511 N N . MET A 1 70 ? 4.649 -4.362 -11.712 1.00 89.25 70 MET A N 1
ATOM 512 C CA . MET A 1 70 ? 3.404 -4.783 -12.353 1.00 89.25 70 MET A CA 1
ATOM 513 C C . MET A 1 70 ? 3.650 -5.840 -13.433 1.00 89.25 70 MET A C 1
ATOM 515 O O . MET A 1 70 ? 2.967 -6.860 -13.460 1.00 89.25 70 MET A O 1
ATOM 519 N N . ASN A 1 71 ? 4.666 -5.650 -14.280 1.00 87.12 71 ASN A N 1
ATOM 520 C CA . ASN A 1 71 ? 4.988 -6.609 -15.334 1.00 87.12 71 ASN A CA 1
ATOM 521 C C . ASN A 1 71 ? 5.377 -7.984 -14.786 1.00 87.12 71 ASN A C 1
ATOM 523 O O . ASN A 1 71 ? 5.002 -9.006 -15.365 1.00 87.12 71 ASN A O 1
ATOM 527 N N . VAL A 1 72 ? 6.132 -8.014 -13.688 1.00 85.25 72 VAL A N 1
ATOM 528 C CA . VAL A 1 72 ? 6.594 -9.270 -13.091 1.00 85.25 72 VAL A CA 1
ATOM 529 C C . VAL A 1 72 ? 5.472 -9.954 -12.321 1.00 85.25 72 VAL A C 1
ATOM 531 O O . VAL A 1 72 ? 5.251 -11.146 -12.525 1.00 85.25 72 VAL A O 1
ATOM 534 N N . LEU A 1 73 ? 4.743 -9.213 -11.487 1.00 86.19 73 LEU A N 1
ATOM 535 C CA . LEU A 1 73 ? 3.660 -9.757 -10.666 1.00 86.19 73 LEU A CA 1
ATOM 536 C C . LEU A 1 73 ? 2.467 -10.224 -11.516 1.00 86.19 73 LEU A C 1
ATOM 538 O O . LEU A 1 73 ? 1.864 -11.246 -11.207 1.00 86.19 73 LEU A O 1
ATOM 542 N N . MET A 1 74 ? 2.164 -9.539 -12.626 1.00 84.69 74 MET A N 1
ATOM 543 C CA . MET A 1 74 ? 1.065 -9.912 -13.532 1.00 84.69 74 MET A CA 1
ATOM 544 C C . MET A 1 74 ? 1.491 -10.824 -14.689 1.00 84.69 74 MET A C 1
ATOM 546 O O . MET A 1 74 ? 0.636 -11.298 -15.439 1.00 84.69 74 MET A O 1
ATOM 550 N N . GLY A 1 75 ? 2.795 -11.024 -14.900 1.00 81.00 75 GLY A N 1
ATOM 551 C CA . GLY A 1 75 ? 3.330 -11.802 -16.022 1.00 81.00 75 GLY A CA 1
ATOM 552 C C . GLY A 1 75 ? 3.037 -11.218 -17.414 1.00 81.00 75 GLY A C 1
ATOM 553 O O . GLY A 1 75 ? 3.095 -11.949 -18.404 1.00 81.00 75 GLY A O 1
ATOM 554 N N . ARG A 1 76 ? 2.694 -9.926 -17.519 1.00 74.12 76 ARG A N 1
ATOM 555 C CA . ARG A 1 76 ? 2.380 -9.237 -18.787 1.00 74.12 76 ARG A CA 1
ATOM 556 C C . ARG A 1 76 ? 2.749 -7.759 -18.733 1.00 74.12 76 ARG A C 1
ATOM 558 O O . ARG A 1 76 ? 2.706 -7.169 -17.663 1.00 74.12 76 ARG A O 1
ATOM 565 N N . SER A 1 77 ? 3.042 -7.154 -19.886 1.00 78.62 77 SER A N 1
ATOM 566 C CA . SER A 1 77 ? 3.275 -5.706 -19.954 1.00 78.62 77 SER A CA 1
ATOM 567 C C . SER A 1 77 ? 2.004 -4.921 -19.636 1.00 78.62 77 SER A C 1
ATOM 569 O O . SER A 1 77 ? 0.912 -5.307 -20.059 1.00 78.62 77 SER A O 1
ATOM 571 N N . VAL A 1 78 ? 2.161 -3.796 -18.943 1.00 79.00 78 VAL A N 1
ATOM 572 C CA . VAL A 1 78 ? 1.123 -2.764 -18.841 1.00 79.00 78 VAL A CA 1
ATOM 573 C C . VAL A 1 78 ? 1.046 -1.986 -20.155 1.00 79.00 78 VAL A C 1
ATOM 575 O O . VAL A 1 78 ? 2.084 -1.659 -20.734 1.00 79.00 78 VAL A O 1
ATOM 578 N N . ASP A 1 79 ? -0.175 -1.713 -20.620 1.00 82.06 79 ASP A N 1
ATOM 579 C CA . ASP A 1 79 ? -0.432 -1.024 -21.892 1.00 82.06 79 ASP A CA 1
ATOM 580 C C . ASP A 1 79 ? -0.051 0.465 -21.829 1.00 82.06 79 ASP A C 1
ATOM 582 O O . ASP A 1 79 ? 0.594 0.979 -22.740 1.00 82.06 79 ASP A O 1
ATOM 586 N N . ASP A 1 80 ? -0.400 1.144 -20.728 1.00 88.12 80 ASP A N 1
ATOM 587 C CA . ASP A 1 80 ? -0.030 2.537 -20.462 1.00 88.12 80 ASP A CA 1
ATOM 588 C C . ASP A 1 80 ? 0.605 2.690 -19.062 1.00 88.12 80 ASP A C 1
ATOM 590 O O . ASP A 1 80 ? -0.098 2.774 -18.051 1.00 88.12 80 ASP A O 1
ATOM 594 N N . PRO A 1 81 ? 1.946 2.754 -18.978 1.00 86.69 81 PRO A N 1
ATOM 595 C CA . PRO A 1 81 ? 2.673 2.969 -17.726 1.00 86.69 81 PRO A CA 1
ATOM 596 C C . PRO A 1 81 ? 2.395 4.308 -17.032 1.00 86.69 81 PRO A C 1
ATOM 598 O O . PRO A 1 81 ? 2.798 4.496 -15.881 1.00 86.69 81 PRO A O 1
ATOM 601 N N . THR A 1 82 ? 1.779 5.280 -17.713 1.00 87.75 82 THR A N 1
ATOM 602 C CA . THR A 1 82 ? 1.461 6.580 -17.102 1.00 87.75 82 THR A CA 1
ATOM 603 C C . THR A 1 82 ? 0.347 6.480 -16.067 1.00 87.75 82 THR A C 1
ATOM 605 O O . THR A 1 82 ? 0.308 7.317 -15.167 1.00 87.75 82 THR A O 1
ATOM 608 N N . LEU A 1 83 ? -0.458 5.416 -16.138 1.00 91.06 83 LEU A N 1
ATOM 609 C CA . LEU A 1 83 ? -1.537 5.098 -15.205 1.00 91.06 83 LEU A CA 1
ATOM 610 C C . LEU A 1 83 ? -1.058 4.368 -13.942 1.00 91.06 83 LEU A C 1
ATOM 612 O O . LEU A 1 83 ? -1.882 3.959 -13.134 1.00 91.06 83 LEU A O 1
ATOM 616 N N . LEU A 1 84 ? 0.248 4.144 -13.775 1.00 91.62 84 LEU A N 1
ATOM 617 C CA . LEU A 1 84 ? 0.796 3.438 -12.618 1.00 91.62 84 LEU A CA 1
ATOM 618 C C . LEU A 1 84 ? 1.391 4.414 -11.610 1.00 91.62 84 LEU A C 1
ATOM 620 O O . LEU A 1 84 ? 2.265 5.224 -11.941 1.00 91.62 84 LEU A O 1
ATOM 624 N N . TYR A 1 85 ? 0.979 4.256 -10.359 1.00 91.75 85 TYR A N 1
ATOM 625 C CA . TYR A 1 85 ? 1.441 5.049 -9.230 1.00 91.75 85 TYR A CA 1
ATOM 626 C C . TYR A 1 85 ? 2.013 4.151 -8.137 1.00 91.75 85 TYR A C 1
ATOM 628 O O . TYR A 1 85 ? 1.574 3.016 -7.962 1.00 91.75 85 TYR A O 1
ATOM 636 N N . LEU A 1 86 ? 2.986 4.672 -7.388 1.00 92.25 86 LEU A N 1
ATOM 637 C CA . LEU A 1 86 ? 3.475 4.038 -6.168 1.00 92.25 86 LEU A CA 1
ATOM 638 C C . LEU A 1 86 ? 2.914 4.748 -4.954 1.00 92.25 86 LEU A C 1
ATOM 640 O O . LEU A 1 86 ? 2.888 5.976 -4.906 1.00 92.25 86 LEU A O 1
ATOM 644 N N . TYR A 1 87 ? 2.524 3.959 -3.969 1.00 92.75 87 TYR A N 1
ATOM 645 C CA . TYR A 1 87 ? 2.035 4.421 -2.684 1.00 92.75 87 TYR A CA 1
ATOM 646 C C . TYR A 1 87 ? 2.776 3.696 -1.569 1.00 92.75 87 TYR A C 1
ATOM 648 O O . TYR A 1 87 ? 3.156 2.539 -1.734 1.00 92.75 87 TYR A O 1
ATOM 656 N N . ASP A 1 88 ? 2.994 4.358 -0.440 1.00 90.62 88 ASP A N 1
ATOM 657 C CA . ASP A 1 88 ? 3.514 3.688 0.749 1.00 90.62 88 ASP A CA 1
ATOM 658 C C . ASP A 1 88 ? 2.445 2.794 1.409 1.00 90.62 88 ASP A C 1
ATOM 660 O O . ASP A 1 88 ? 1.272 2.776 1.016 1.00 90.62 88 ASP A O 1
ATOM 664 N N . LYS A 1 89 ? 2.843 2.044 2.445 1.00 87.06 89 LYS A N 1
ATOM 665 C CA . LYS A 1 89 ? 1.939 1.170 3.217 1.00 87.06 89 LYS A CA 1
ATOM 666 C C . LYS A 1 89 ? 0.731 1.886 3.842 1.00 87.06 89 LYS A C 1
ATOM 668 O O . LYS A 1 89 ? -0.169 1.212 4.336 1.00 87.06 89 LYS A O 1
ATOM 673 N N . MET A 1 90 ? 0.748 3.218 3.906 1.00 85.62 90 MET A N 1
ATOM 674 C CA . MET A 1 90 ? -0.300 4.047 4.503 1.00 85.62 90 MET A CA 1
ATOM 675 C C . MET A 1 90 ? -1.188 4.720 3.455 1.00 85.62 90 MET A C 1
ATOM 677 O O . MET A 1 90 ? -2.119 5.432 3.820 1.00 85.62 90 MET A O 1
ATOM 681 N N . GLY A 1 91 ? -0.932 4.484 2.168 1.00 89.00 91 GLY A N 1
ATOM 682 C CA . GLY A 1 91 ? -1.725 5.071 1.098 1.00 89.00 91 GLY A CA 1
ATOM 683 C C . GLY A 1 91 ? -1.336 6.514 0.789 1.00 89.00 91 GLY A C 1
ATOM 684 O O . GLY A 1 91 ? -2.128 7.234 0.177 1.00 89.00 91 GLY A O 1
ATOM 685 N N . TYR A 1 92 ? -0.113 6.937 1.123 1.00 89.19 92 TYR A N 1
ATOM 686 C CA . TYR A 1 92 ? 0.434 8.197 0.619 1.00 89.19 92 TYR A CA 1
ATOM 687 C C . TYR A 1 92 ? 1.196 7.976 -0.694 1.00 89.19 92 TYR A C 1
ATOM 689 O O . TYR A 1 92 ? 2.003 7.047 -0.780 1.00 89.19 92 TYR A O 1
ATOM 697 N N . PRO A 1 93 ? 0.984 8.822 -1.719 1.00 90.06 93 PRO A N 1
ATOM 698 C CA . PRO A 1 93 ? 1.669 8.676 -2.996 1.00 90.06 93 PRO A CA 1
ATOM 699 C C . PRO A 1 93 ? 3.171 8.946 -2.851 1.00 90.06 93 PRO A C 1
ATOM 701 O O . PRO A 1 93 ? 3.590 9.943 -2.260 1.00 90.06 93 PRO A O 1
ATOM 704 N N . VAL A 1 94 ? 3.986 8.093 -3.467 1.00 88.69 94 VAL A N 1
ATOM 705 C CA . VAL A 1 94 ? 5.411 8.337 -3.712 1.00 88.69 94 VAL A CA 1
ATOM 706 C C . VAL A 1 94 ? 5.518 9.116 -5.022 1.00 88.69 94 VAL A C 1
ATOM 708 O O . VAL A 1 94 ? 5.676 8.552 -6.107 1.00 88.69 94 VAL A O 1
ATOM 711 N N . ALA A 1 95 ? 5.328 10.430 -4.919 1.00 77.31 95 ALA A N 1
ATOM 712 C CA . ALA A 1 95 ? 5.370 11.351 -6.048 1.00 77.31 95 ALA A CA 1
ATOM 713 C C . ALA A 1 95 ? 6.812 11.662 -6.489 1.00 77.31 95 ALA A C 1
ATOM 715 O O . ALA A 1 95 ? 7.780 11.327 -5.809 1.00 77.31 95 ALA A O 1
ATOM 716 N N . ASN A 1 96 ? 6.952 12.355 -7.624 1.00 64.25 96 ASN A N 1
ATOM 717 C CA . ASN A 1 96 ? 8.234 12.884 -8.106 1.00 64.25 96 ASN A CA 1
ATOM 718 C C . ASN A 1 96 ? 8.663 14.151 -7.336 1.00 64.25 96 ASN A C 1
ATOM 720 O O . ASN A 1 96 ? 9.089 15.134 -7.942 1.00 64.25 96 ASN A O 1
ATOM 724 N N . ASP A 1 97 ? 8.509 14.143 -6.014 1.00 69.44 97 ASP A N 1
ATOM 725 C CA . ASP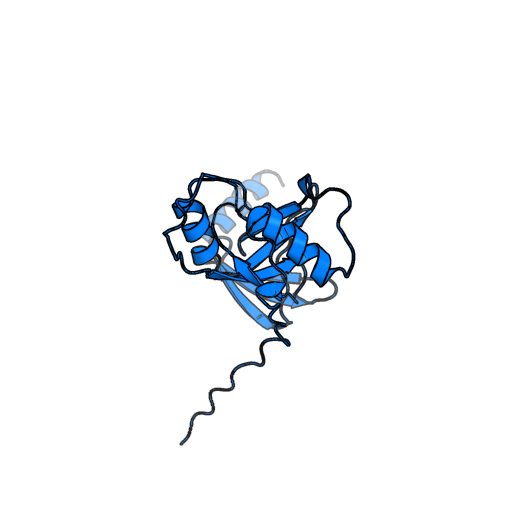 A 1 97 ? 8.943 15.233 -5.142 1.00 69.44 97 ASP A CA 1
ATOM 726 C C . ASP A 1 97 ? 10.478 15.227 -5.004 1.00 69.44 97 ASP A C 1
ATOM 728 O O . ASP A 1 97 ? 11.160 14.417 -5.636 1.00 69.44 97 ASP A O 1
ATOM 732 N N . GLY A 1 98 ? 11.047 16.114 -4.181 1.00 77.69 98 GLY A N 1
ATOM 733 C CA . GLY A 1 98 ? 12.489 16.098 -3.904 1.00 77.69 98 GLY A CA 1
ATOM 734 C C . GLY A 1 98 ? 12.961 14.731 -3.386 1.00 77.69 98 GLY A C 1
ATOM 735 O O . GLY A 1 98 ? 12.232 14.055 -2.660 1.00 77.69 98 GLY A O 1
ATOM 736 N N . GLU A 1 99 ? 14.177 14.322 -3.749 1.00 81.25 99 GLU A N 1
ATOM 737 C CA . GLU A 1 99 ? 14.712 12.977 -3.472 1.00 81.25 99 GLU A CA 1
ATOM 738 C C . GLU A 1 99 ? 14.642 12.599 -1.986 1.00 81.25 99 GLU A C 1
ATOM 740 O O . GLU A 1 99 ? 14.159 11.517 -1.645 1.00 81.25 99 GLU A O 1
ATOM 745 N N . ASP A 1 100 ? 15.007 13.530 -1.099 1.00 81.50 100 ASP A N 1
ATOM 746 C CA . ASP A 1 100 ? 14.925 13.355 0.356 1.00 81.50 100 ASP A CA 1
ATOM 747 C C . ASP A 1 100 ? 13.505 13.030 0.831 1.00 81.50 100 ASP A C 1
ATOM 749 O O . ASP A 1 100 ? 13.303 12.200 1.719 1.00 81.50 100 ASP A O 1
ATOM 753 N N . GLN A 1 101 ? 12.498 13.664 0.227 1.00 81.81 101 GLN A N 1
ATOM 754 C CA . GLN A 1 101 ? 11.096 13.456 0.587 1.00 81.81 101 GLN A CA 1
ATOM 755 C C . GLN A 1 101 ? 10.622 12.081 0.125 1.00 81.81 101 GLN A C 1
ATOM 757 O O . GLN A 1 101 ? 9.925 11.395 0.872 1.00 81.81 101 GLN A O 1
ATOM 762 N N . GLN A 1 102 ? 11.047 11.645 -1.063 1.00 82.62 102 GLN A N 1
ATOM 763 C CA . GLN A 1 102 ? 10.761 10.297 -1.547 1.00 82.62 102 GLN A CA 1
ATOM 764 C C . GLN A 1 102 ? 11.390 9.246 -0.630 1.00 82.62 102 GLN A C 1
ATOM 766 O O . GLN A 1 102 ? 10.694 8.331 -0.192 1.00 82.62 102 GLN A O 1
ATOM 771 N N . ARG A 1 103 ? 12.675 9.389 -0.278 1.00 84.75 103 ARG A N 1
ATOM 772 C CA . ARG A 1 103 ? 13.354 8.447 0.628 1.00 84.75 103 ARG A CA 1
ATOM 773 C C . ARG A 1 103 ? 12.683 8.408 1.994 1.00 84.75 103 ARG A C 1
ATOM 775 O O . ARG A 1 103 ? 12.371 7.324 2.480 1.00 84.75 103 ARG A O 1
ATOM 782 N N . ALA A 1 104 ? 12.381 9.568 2.576 1.00 84.19 104 ALA A N 1
ATOM 783 C CA . ALA A 1 104 ? 11.671 9.644 3.848 1.00 84.19 104 ALA A CA 1
ATOM 784 C C . ALA A 1 104 ? 10.303 8.943 3.786 1.00 84.19 104 ALA A C 1
ATOM 786 O O . ALA A 1 104 ? 9.955 8.211 4.710 1.00 84.19 104 ALA A O 1
ATOM 787 N N . ARG A 1 105 ? 9.545 9.106 2.692 1.00 85.56 105 ARG A N 1
ATOM 788 C CA . ARG A 1 105 ? 8.259 8.416 2.482 1.00 85.56 105 ARG A CA 1
ATOM 789 C C . ARG A 1 105 ? 8.422 6.903 2.441 1.00 85.56 105 ARG A C 1
ATOM 791 O O . ARG A 1 105 ? 7.754 6.204 3.198 1.00 85.56 105 ARG A O 1
ATOM 798 N N . VAL A 1 106 ? 9.335 6.403 1.610 1.00 84.81 106 VAL A N 1
ATOM 799 C CA . VAL A 1 106 ? 9.598 4.961 1.485 1.00 84.81 106 VAL A CA 1
ATOM 800 C C . VAL A 1 106 ? 10.024 4.364 2.832 1.00 84.81 106 VAL A C 1
ATOM 802 O O . VAL A 1 106 ? 9.494 3.331 3.244 1.00 84.81 106 VAL A O 1
ATOM 805 N N . GLN A 1 107 ? 10.907 5.049 3.563 1.00 85.00 107 GLN A N 1
ATOM 806 C CA . GLN A 1 107 ? 11.411 4.597 4.862 1.00 85.00 107 GLN A CA 1
ATOM 807 C C . GLN A 1 107 ? 10.330 4.609 5.953 1.00 85.00 107 GLN A C 1
ATOM 809 O O . GLN A 1 107 ? 10.173 3.618 6.669 1.00 85.00 107 GLN A O 1
ATOM 814 N N . LEU A 1 108 ? 9.533 5.680 6.064 1.00 80.50 108 LEU A N 1
ATOM 815 C CA . LEU A 1 108 ? 8.377 5.737 6.978 1.00 80.50 108 LEU A CA 1
ATOM 816 C C . LEU A 1 108 ? 7.337 4.658 6.639 1.00 80.50 108 LEU A C 1
ATOM 818 O O . LEU A 1 108 ? 6.695 4.086 7.527 1.00 80.50 108 LEU A O 1
ATOM 822 N N . GLY A 1 109 ? 7.228 4.322 5.355 1.00 76.12 109 GLY A N 1
ATOM 823 C CA . GLY A 1 109 ? 6.436 3.217 4.836 1.00 76.12 109 GLY A CA 1
ATOM 824 C C . GLY A 1 109 ? 6.985 1.823 5.157 1.00 76.12 109 GLY A C 1
ATOM 825 O O . GLY A 1 109 ? 6.398 0.833 4.726 1.00 76.12 109 GLY A O 1
ATOM 826 N N . GLY A 1 110 ? 8.093 1.705 5.897 1.00 83.38 110 GLY A N 1
ATOM 827 C CA . GLY A 1 110 ? 8.733 0.422 6.194 1.00 83.38 110 GLY A CA 1
ATOM 828 C C . GLY A 1 110 ? 9.268 -0.278 4.945 1.00 83.38 110 GLY A C 1
ATOM 829 O O . GLY A 1 110 ? 9.245 -1.505 4.878 1.00 83.38 110 GLY A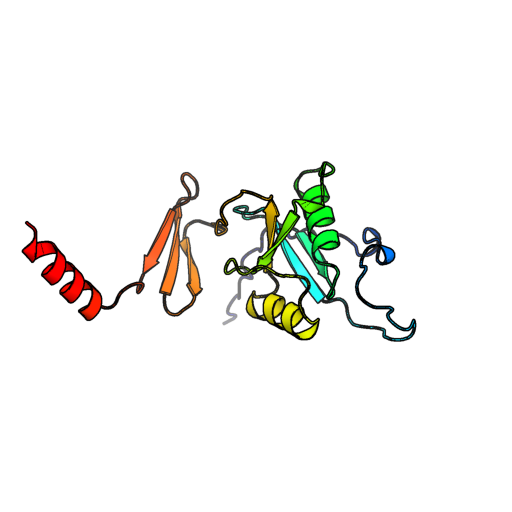 O 1
ATOM 830 N N . ASN A 1 111 ? 9.680 0.49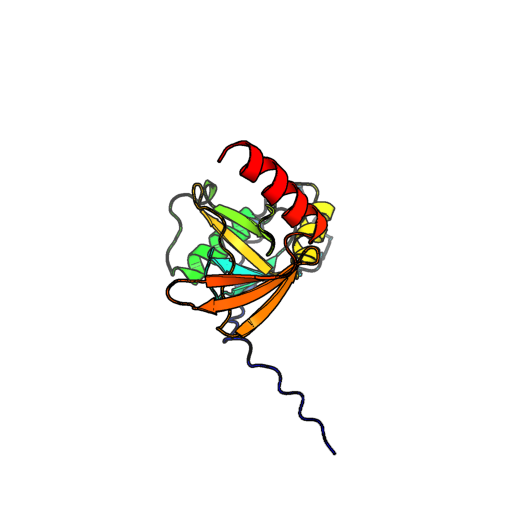7 3.936 1.00 88.25 111 ASN A N 1
ATOM 831 C CA . ASN A 1 111 ? 10.155 0.019 2.637 1.00 88.25 111 ASN A CA 1
ATOM 832 C C . ASN A 1 111 ? 9.142 -0.865 1.890 1.00 88.25 111 ASN A C 1
ATOM 834 O O . ASN A 1 111 ? 9.532 -1.671 1.048 1.00 88.25 111 ASN A O 1
ATOM 838 N N . THR A 1 112 ? 7.848 -0.726 2.193 1.00 89.12 112 THR A N 1
ATOM 839 C CA . THR A 1 112 ? 6.765 -1.427 1.498 1.00 89.12 112 THR A CA 1
ATOM 840 C C . THR A 1 112 ? 5.996 -0.450 0.621 1.00 89.12 112 THR A C 1
ATOM 842 O O . THR A 1 112 ? 5.517 0.578 1.105 1.00 89.12 112 THR A O 1
ATOM 845 N N . LEU A 1 113 ? 5.890 -0.781 -0.664 1.00 92.75 113 LEU A N 1
ATOM 846 C CA . LEU A 1 113 ? 5.251 0.031 -1.689 1.00 92.75 113 LEU A CA 1
ATOM 847 C C . LEU A 1 113 ? 4.146 -0.745 -2.398 1.00 92.75 113 LEU A C 1
ATOM 849 O O . LEU A 1 113 ? 4.267 -1.939 -2.657 1.00 92.75 113 LEU A O 1
ATOM 853 N N . HIS A 1 114 ? 3.088 -0.038 -2.763 1.00 93.56 114 HIS A N 1
ATOM 854 C CA . HIS A 1 114 ? 1.946 -0.563 -3.492 1.00 93.56 114 HIS A CA 1
ATOM 855 C C . HIS A 1 114 ? 1.873 0.090 -4.866 1.00 93.56 114 HIS A C 1
ATOM 857 O O . HIS A 1 114 ? 1.867 1.318 -4.973 1.00 93.56 114 HIS A O 1
ATOM 863 N N . VAL A 1 115 ? 1.801 -0.729 -5.910 1.00 94.31 115 VAL A N 1
ATOM 864 C CA . VAL A 1 115 ? 1.434 -0.284 -7.252 1.00 94.31 115 VAL A CA 1
ATOM 865 C C . VAL A 1 115 ? -0.078 -0.142 -7.304 1.00 94.31 115 VAL A C 1
ATOM 867 O O . VAL A 1 115 ? -0.793 -1.115 -7.070 1.00 94.31 115 VAL A O 1
ATOM 870 N N . ILE A 1 116 ? -0.545 1.057 -7.633 1.00 93.69 116 ILE A N 1
ATOM 871 C CA . ILE A 1 116 ? -1.960 1.374 -7.833 1.00 93.69 116 ILE A CA 1
ATOM 872 C C . ILE A 1 116 ? -2.157 1.813 -9.281 1.00 93.69 116 ILE A C 1
ATOM 874 O O . ILE A 1 116 ? -1.364 2.608 -9.799 1.00 93.69 116 ILE A O 1
ATOM 878 N N . VAL A 1 117 ? -3.199 1.292 -9.928 1.00 92.69 117 VAL A N 1
ATOM 879 C CA . VAL A 1 117 ? -3.617 1.735 -11.264 1.00 92.69 117 VAL A CA 1
ATOM 880 C C . VAL A 1 117 ? -4.559 2.932 -11.137 1.00 92.69 117 VAL A C 1
ATOM 882 O O . VAL A 1 117 ? -5.376 2.993 -10.221 1.00 92.69 117 VAL A O 1
ATOM 885 N N . ASP A 1 118 ? -4.457 3.892 -12.055 1.00 91.38 118 ASP A N 1
ATOM 886 C CA . ASP A 1 118 ? -5.341 5.057 -12.099 1.00 91.38 118 ASP A CA 1
ATOM 887 C C . ASP A 1 118 ? -6.823 4.660 -11.993 1.00 91.38 118 ASP A C 1
ATOM 889 O O . ASP A 1 118 ? -7.301 3.754 -12.681 1.00 91.38 118 ASP A O 1
ATOM 893 N N . GLY A 1 119 ? -7.547 5.343 -11.107 1.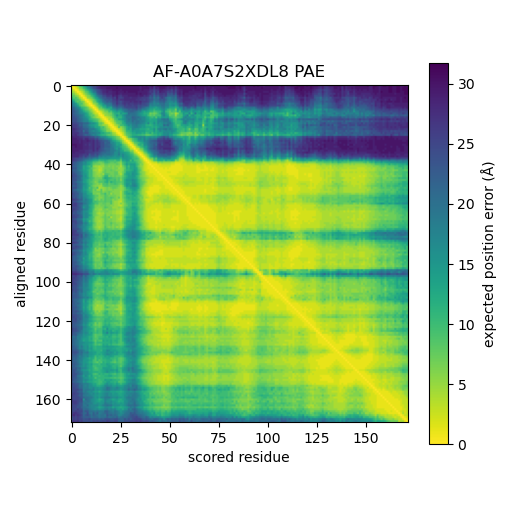00 87.88 119 GLY A N 1
ATOM 894 C CA . GLY A 1 119 ? -8.949 5.055 -10.800 1.00 87.88 119 GLY A CA 1
ATOM 895 C C . GLY A 1 119 ? -9.196 3.942 -9.773 1.00 87.88 119 GLY A C 1
ATOM 896 O O . GLY A 1 119 ? -10.341 3.778 -9.346 1.00 87.88 119 GLY A O 1
ATOM 897 N N . GLU A 1 120 ? -8.177 3.205 -9.324 1.00 91.00 120 GLU A N 1
ATOM 898 C CA . GLU A 1 120 ? -8.326 2.264 -8.210 1.00 91.00 120 GLU A CA 1
ATOM 899 C C . GLU A 1 120 ? -8.367 2.991 -6.859 1.00 91.00 120 GLU A C 1
ATOM 901 O O . GLU A 1 120 ? -7.597 3.912 -6.584 1.00 91.00 120 GLU A O 1
ATOM 906 N N . ALA A 1 121 ? -9.253 2.536 -5.971 1.00 91.38 121 ALA A N 1
ATOM 907 C CA . ALA A 1 121 ? -9.182 2.908 -4.564 1.00 91.38 121 ALA A CA 1
ATOM 908 C C . ALA A 1 121 ? -8.025 2.154 -3.901 1.00 91.38 121 ALA A C 1
ATOM 910 O O . ALA A 1 121 ? -7.825 0.969 -4.165 1.00 91.38 121 ALA A O 1
ATOM 911 N N . TRP A 1 122 ? -7.286 2.815 -3.015 1.00 91.38 122 TRP A N 1
ATOM 912 C CA . TRP A 1 122 ? -6.241 2.153 -2.242 1.00 91.38 122 TRP A CA 1
ATOM 913 C C . TRP A 1 122 ? -6.830 1.139 -1.249 1.00 91.38 122 TRP A C 1
ATOM 915 O O . TRP A 1 122 ? -7.838 1.410 -0.589 1.00 91.38 122 TRP A O 1
ATOM 925 N N . ILE A 1 123 ? -6.198 -0.033 -1.152 1.00 91.19 123 ILE A N 1
ATOM 926 C CA . ILE A 1 123 ? -6.649 -1.166 -0.340 1.00 91.19 123 ILE A CA 1
ATOM 927 C C . ILE A 1 123 ? -5.470 -1.726 0.461 1.00 91.19 123 ILE A C 1
ATOM 929 O O . ILE A 1 123 ? -4.462 -2.153 -0.106 1.00 91.19 123 ILE A O 1
ATOM 933 N N . TRP A 1 124 ? -5.637 -1.832 1.783 1.00 88.31 124 TRP A N 1
ATOM 934 C CA . TRP A 1 124 ? -4.663 -2.515 2.637 1.00 88.31 124 TRP A CA 1
ATOM 935 C C . TRP A 1 124 ? -4.477 -4.000 2.262 1.00 88.31 124 TRP A C 1
ATOM 937 O O . TRP A 1 124 ? -5.457 -4.718 1.991 1.00 88.31 124 TRP A O 1
ATOM 947 N N . PRO A 1 125 ? -3.236 -4.523 2.327 1.00 86.12 125 PRO A N 1
ATOM 948 C CA . PRO A 1 125 ? -3.008 -5.960 2.308 1.00 86.12 125 PRO A CA 1
ATOM 949 C C . PRO A 1 125 ? -3.653 -6.590 3.550 1.00 86.12 125 PRO A C 1
ATOM 951 O O . PRO A 1 125 ? -3.689 -6.006 4.630 1.00 86.12 125 PRO A O 1
ATOM 954 N N . GLY A 1 126 ? -4.199 -7.796 3.396 1.00 83.75 126 GLY A N 1
ATOM 955 C CA . GLY A 1 126 ? -4.755 -8.537 4.532 1.00 83.75 126 GLY A CA 1
ATOM 956 C C . GLY A 1 126 ? -3.677 -9.314 5.292 1.00 83.75 126 GLY A C 1
ATOM 957 O O . GLY A 1 126 ? -3.849 -9.603 6.472 1.00 83.75 126 GLY A O 1
ATOM 958 N N . VAL A 1 127 ? -2.557 -9.621 4.629 1.00 86.38 127 VAL A N 1
ATOM 959 C CA . VAL A 1 127 ? -1.442 -10.459 5.094 1.00 86.38 127 VAL A CA 1
ATOM 960 C C . VAL A 1 127 ? -1.904 -11.874 5.463 1.00 86.38 127 VAL A C 1
ATOM 962 O O . VAL A 1 127 ? -1.737 -12.796 4.671 1.00 86.38 127 VAL A O 1
ATOM 965 N N . ALA A 1 128 ? -2.534 -12.050 6.624 1.00 89.00 128 ALA A N 1
ATOM 966 C CA . ALA A 1 128 ? -3.139 -13.300 7.076 1.00 89.00 128 ALA A CA 1
ATOM 967 C C . ALA A 1 128 ? -4.203 -13.032 8.152 1.00 89.00 128 ALA A C 1
ATOM 969 O O . ALA A 1 128 ? -4.143 -12.025 8.856 1.00 89.00 128 ALA A O 1
ATOM 970 N N . VAL A 1 129 ? -5.154 -13.953 8.336 1.00 93.69 129 VAL A N 1
ATOM 971 C CA . VAL A 1 129 ? -6.107 -13.880 9.459 1.00 93.69 129 VAL A CA 1
ATOM 972 C C . VAL A 1 129 ? -5.345 -13.899 10.788 1.00 93.69 129 VAL A C 1
ATOM 974 O O . VAL A 1 129 ? -4.468 -14.733 10.997 1.00 93.69 129 VAL A O 1
ATOM 977 N N . GLY A 1 130 ? -5.685 -12.974 11.683 1.00 92.81 130 GLY A N 1
ATOM 978 C CA . GLY A 1 130 ? -5.012 -12.766 12.964 1.00 92.81 130 GLY A CA 1
ATOM 979 C C . GLY A 1 130 ? -3.789 -11.848 12.894 1.00 92.81 130 GLY A C 1
ATOM 980 O O . GLY A 1 130 ? -3.250 -11.507 13.946 1.00 92.81 130 GLY A O 1
ATOM 981 N N . HIS A 1 131 ? -3.362 -11.413 11.701 1.00 91.81 131 HIS A N 1
ATOM 982 C CA . HIS A 1 131 ? -2.295 -10.423 11.571 1.00 91.81 131 HIS A CA 1
ATOM 983 C C . HIS A 1 131 ? -2.718 -9.099 12.215 1.00 91.81 131 HIS A C 1
ATOM 985 O O . HIS A 1 131 ? -3.812 -8.598 11.938 1.00 91.81 131 HIS A O 1
ATOM 991 N N . LYS A 1 132 ? -1.840 -8.550 13.062 1.00 92.50 132 LYS A N 1
ATOM 992 C CA . LYS A 1 132 ? -2.033 -7.275 13.749 1.00 92.50 132 LYS A CA 1
ATOM 993 C C . LYS A 1 132 ? -0.973 -6.270 13.344 1.00 92.50 132 LYS A C 1
ATOM 995 O O . LYS A 1 132 ? 0.204 -6.619 13.260 1.00 92.50 132 LYS A O 1
ATOM 1000 N N . TRP A 1 133 ? -1.391 -5.029 13.159 1.00 88.75 133 TRP A N 1
ATOM 1001 C CA . TRP A 1 133 ? -0.504 -3.908 12.882 1.00 88.75 133 TRP A CA 1
ATOM 1002 C C . TRP A 1 133 ? -1.078 -2.621 13.476 1.00 88.75 133 TRP A C 1
ATOM 1004 O O . TRP A 1 133 ? -2.264 -2.543 13.795 1.00 88.75 133 TRP A O 1
ATOM 1014 N N . GLU A 1 134 ? -0.221 -1.627 13.678 1.00 88.62 134 GLU A N 1
ATOM 1015 C CA . GLU A 1 134 ? -0.586 -0.360 14.309 1.00 88.62 134 GLU A CA 1
ATOM 1016 C C . GLU A 1 134 ? -0.305 0.801 13.365 1.00 88.62 134 GLU A C 1
ATOM 1018 O O . GLU A 1 134 ? 0.698 0.811 12.644 1.00 88.62 134 GLU A O 1
ATOM 1023 N N . SER A 1 135 ? -1.186 1.796 13.392 1.00 83.81 135 SER A N 1
ATOM 1024 C CA . SER A 1 135 ? -0.953 3.078 12.740 1.00 83.81 135 SER A CA 1
ATOM 1025 C C . SER A 1 135 ? -1.760 4.173 13.413 1.00 83.81 135 SER A C 1
ATOM 1027 O O . SER A 1 135 ? -2.931 3.976 13.725 1.00 83.81 135 SER A O 1
ATOM 1029 N N . GLU A 1 136 ? -1.135 5.335 13.612 1.00 84.62 136 GLU A N 1
ATOM 1030 C CA . GLU A 1 136 ? -1.776 6.531 14.180 1.00 84.62 136 GLU A CA 1
ATOM 1031 C C . GLU A 1 136 ? -2.507 6.265 15.516 1.00 84.62 136 GLU A C 1
ATOM 1033 O O . GLU A 1 136 ? -3.520 6.880 15.825 1.00 84.62 136 GLU A O 1
ATOM 1038 N N . GLY A 1 137 ? -1.992 5.331 16.328 1.00 86.56 137 GLY A N 1
ATOM 1039 C CA . GLY A 1 137 ? -2.579 4.954 17.622 1.00 86.56 137 GLY A CA 1
ATOM 1040 C C . GLY A 1 137 ? -3.763 3.981 17.544 1.00 86.56 137 GLY A C 1
ATOM 1041 O O . GLY A 1 137 ? -4.224 3.508 18.585 1.00 86.56 137 GLY A O 1
ATOM 1042 N N . ALA A 1 138 ? -4.221 3.634 16.340 1.00 91.00 138 ALA A N 1
ATOM 1043 C CA . ALA A 1 138 ? -5.204 2.585 16.114 1.00 91.00 138 ALA A CA 1
ATOM 1044 C C . ALA A 1 138 ? -4.528 1.219 15.926 1.00 91.00 138 ALA A C 1
ATOM 1046 O O . ALA A 1 138 ? -3.427 1.113 15.372 1.00 91.00 138 ALA A O 1
ATOM 1047 N N . VAL A 1 139 ? -5.220 0.169 16.368 1.00 93.50 139 VAL A N 1
ATOM 1048 C CA . VAL A 1 139 ? -4.797 -1.227 16.197 1.00 93.50 139 VAL A CA 1
ATOM 1049 C C . VAL A 1 139 ? -5.685 -1.871 15.146 1.00 93.50 139 VAL A C 1
ATOM 1051 O O . VAL A 1 139 ? -6.909 -1.823 15.238 1.00 93.50 139 VAL A O 1
ATOM 1054 N N . TYR A 1 140 ? -5.065 -2.503 14.161 1.00 93.12 140 TYR A N 1
ATOM 1055 C CA . TYR A 1 140 ? -5.732 -3.142 13.039 1.00 93.12 140 TYR A CA 1
ATOM 1056 C C . TYR A 1 140 ? -5.518 -4.646 13.127 1.00 93.12 140 TYR A C 1
ATOM 1058 O O . TYR A 1 140 ? -4.394 -5.102 13.328 1.00 93.12 140 TYR A O 1
ATOM 1066 N N . THR A 1 141 ? -6.585 -5.425 12.963 1.00 96.06 141 THR A N 1
ATOM 1067 C CA . THR A 1 141 ? -6.533 -6.891 12.952 1.00 96.06 141 THR A CA 1
ATOM 1068 C C . THR A 1 141 ? -7.243 -7.429 11.718 1.00 96.06 141 THR A C 1
ATOM 1070 O O . THR A 1 141 ? -8.437 -7.191 11.537 1.00 96.06 141 THR A O 1
ATOM 1073 N N . THR A 1 142 ? -6.558 -8.212 10.889 1.00 95.19 142 THR A N 1
ATOM 1074 C CA . THR A 1 142 ? -7.214 -8.929 9.787 1.00 95.19 142 THR A CA 1
ATOM 1075 C C . THR A 1 142 ? -8.063 -10.063 10.353 1.00 95.19 142 THR A C 1
ATOM 1077 O O . THR A 1 142 ? -7.534 -11.014 10.928 1.00 95.19 142 THR A O 1
ATOM 1080 N N . VAL A 1 143 ? -9.383 -10.000 10.179 1.00 97.44 143 VAL A N 1
ATOM 1081 C CA . VAL A 1 143 ? -10.316 -11.015 10.709 1.00 97.44 143 VAL A CA 1
ATOM 1082 C C . VAL A 1 143 ? -10.818 -11.985 9.640 1.00 97.44 143 VAL A C 1
ATOM 1084 O O . VAL A 1 143 ? -11.234 -13.092 9.965 1.00 97.44 143 VAL A O 1
ATOM 1087 N N . SER A 1 144 ? -10.760 -11.601 8.364 1.00 95.00 144 SER A N 1
ATOM 1088 C CA . SER A 1 144 ? -11.134 -12.458 7.236 1.00 95.00 144 SER A CA 1
ATOM 1089 C C . SER A 1 144 ? -10.391 -12.042 5.966 1.00 95.00 144 SER A C 1
ATOM 1091 O O . SER A 1 144 ? -10.086 -10.864 5.785 1.00 95.00 144 SER A O 1
ATOM 1093 N N . MET A 1 145 ? -10.130 -13.009 5.081 1.00 90.81 145 MET A N 1
ATOM 1094 C CA . MET A 1 145 ? -9.548 -12.790 3.748 1.00 90.81 145 MET A CA 1
ATOM 1095 C C . MET A 1 145 ? -10.575 -12.888 2.609 1.00 90.81 145 MET A C 1
ATOM 1097 O O . MET A 1 145 ? -10.324 -12.365 1.527 1.00 90.81 145 MET A O 1
ATOM 1101 N N . SER A 1 146 ? -11.732 -13.525 2.828 1.00 91.25 146 SER A N 1
ATOM 1102 C CA . SER A 1 146 ? -12.796 -13.645 1.820 1.00 91.25 146 SER A CA 1
ATOM 1103 C C . SER A 1 146 ? -14.186 -13.593 2.480 1.00 91.25 146 SER A C 1
ATOM 1105 O O . SER A 1 146 ? -14.662 -14.618 2.971 1.00 91.25 146 SER A O 1
ATOM 1107 N N . PRO A 1 147 ? -14.832 -12.409 2.556 1.00 92.38 147 PRO A N 1
ATOM 1108 C CA . PRO A 1 147 ? -14.331 -11.095 2.127 1.00 92.38 147 PRO A CA 1
ATOM 1109 C C . PRO A 1 147 ? -13.166 -10.601 2.999 1.00 92.38 147 PRO A C 1
ATOM 1111 O O . PRO A 1 147 ? -12.995 -11.072 4.126 1.00 92.38 147 PRO A O 1
ATOM 1114 N N . LYS A 1 148 ? -12.375 -9.644 2.493 1.00 91.50 148 LYS A N 1
ATOM 1115 C CA . LYS A 1 148 ? -11.334 -8.985 3.291 1.00 91.50 148 LYS A CA 1
ATOM 1116 C C . LYS A 1 148 ? -11.990 -8.112 4.357 1.00 91.50 148 LYS A C 1
ATOM 1118 O O . LYS A 1 148 ? -12.739 -7.196 4.026 1.00 91.50 148 LYS A O 1
ATOM 1123 N N . VAL A 1 149 ? -11.711 -8.401 5.624 1.00 94.50 149 VAL A N 1
ATOM 1124 C CA . VAL A 1 149 ? -12.243 -7.644 6.761 1.00 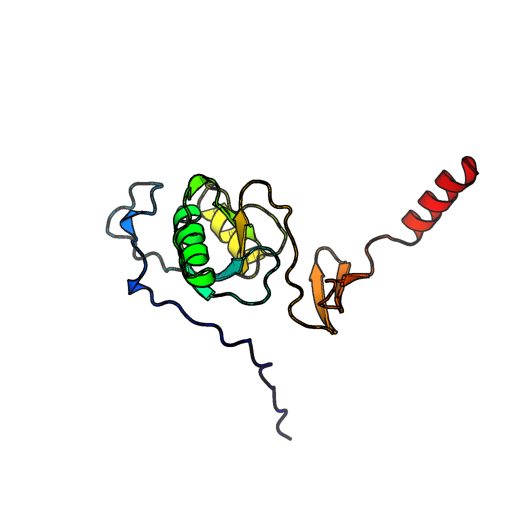94.50 149 VAL A CA 1
ATOM 1125 C C . VAL A 1 149 ? -11.104 -7.330 7.716 1.00 94.50 149 VAL A C 1
ATOM 1127 O O . VAL A 1 149 ? -10.378 -8.231 8.145 1.00 94.50 149 VAL A O 1
ATOM 1130 N N . ILE A 1 150 ? -10.974 -6.050 8.054 1.00 93.62 150 ILE A N 1
ATOM 1131 C CA . ILE A 1 150 ? -10.008 -5.536 9.021 1.00 93.62 150 ILE A CA 1
ATOM 1132 C C . ILE A 1 150 ? -10.808 -4.910 10.162 1.00 93.62 150 ILE A C 1
ATOM 1134 O O . ILE A 1 150 ? -11.576 -3.974 9.950 1.00 93.62 150 ILE A O 1
ATOM 1138 N N . LEU A 1 151 ? -10.659 -5.466 11.360 1.00 95.50 151 LEU A N 1
ATOM 1139 C CA . LEU A 1 151 ? -11.159 -4.862 12.587 1.00 95.50 151 LEU A CA 1
ATOM 1140 C C . LEU A 1 151 ? -10.209 -3.735 12.983 1.00 95.50 151 LEU A C 1
ATOM 1142 O O . LEU A 1 151 ? -8.999 -3.954 13.018 1.00 95.50 151 LEU A O 1
ATOM 1146 N N . VAL A 1 152 ? -10.758 -2.566 13.301 1.00 94.44 152 VAL A N 1
ATOM 1147 C CA . VAL A 1 152 ? -9.978 -1.422 13.774 1.00 94.44 152 VAL A CA 1
ATOM 1148 C C . VAL A 1 152 ? -10.435 -1.047 15.175 1.00 94.44 152 VAL A C 1
ATOM 1150 O O . VAL A 1 152 ? -11.622 -0.827 15.417 1.00 94.44 152 VAL A O 1
ATOM 1153 N N . GLU A 1 153 ? -9.485 -0.987 16.095 1.00 94.38 153 GLU A N 1
ATOM 1154 C CA . GLU A 1 153 ? -9.688 -0.653 17.499 1.00 94.38 153 GLU A CA 1
ATOM 1155 C C . GLU A 1 153 ? -9.058 0.714 17.800 1.00 94.38 153 GLU A C 1
ATOM 1157 O O . GLU A 1 153 ? -8.105 1.132 17.141 1.00 94.38 153 GLU A O 1
ATOM 1162 N N . ASN A 1 154 ? -9.585 1.409 18.813 1.00 91.38 154 ASN A N 1
ATOM 1163 C CA . ASN A 1 154 ? -9.114 2.727 19.268 1.00 91.38 154 ASN A CA 1
ATOM 1164 C C . ASN A 1 154 ? -9.214 3.862 18.227 1.00 91.38 154 ASN A C 1
ATOM 1166 O O . ASN A 1 154 ? -8.488 4.846 18.317 1.00 91.38 154 ASN A O 1
ATOM 1170 N N . VAL A 1 155 ? -10.137 3.758 17.264 1.00 89.94 155 VAL A N 1
ATOM 1171 C CA . VAL A 1 155 ? -10.355 4.794 16.230 1.00 89.94 155 VAL A CA 1
ATOM 1172 C C . VAL A 1 155 ? -10.969 6.073 16.802 1.00 89.94 155 VAL A C 1
ATOM 1174 O O . VAL A 1 155 ? -10.657 7.173 16.359 1.00 89.94 155 VAL A O 1
ATOM 1177 N N . VAL A 1 156 ? -11.871 5.934 17.774 1.00 90.19 156 VAL A N 1
ATOM 1178 C CA . VAL A 1 156 ? -12.613 7.043 18.384 1.00 90.19 156 VAL A CA 1
ATOM 1179 C C . VAL A 1 156 ? -12.517 6.962 19.901 1.00 90.19 156 VAL A C 1
ATOM 1181 O O . VAL A 1 156 ? -12.586 5.878 20.481 1.00 90.19 156 VAL A O 1
ATOM 1184 N N . SER A 1 157 ? -12.347 8.114 20.553 1.00 90.62 157 SER A N 1
ATOM 1185 C CA . SER A 1 157 ? -12.359 8.197 22.015 1.00 90.62 157 SER A CA 1
ATOM 1186 C C . SER A 1 157 ? -13.783 8.077 22.560 1.00 90.62 157 SER A C 1
ATOM 1188 O O . SER A 1 157 ? -14.745 8.432 21.880 1.00 90.62 157 SER A O 1
ATOM 1190 N N . ASN A 1 158 ? -13.920 7.660 23.822 1.00 91.94 158 ASN A N 1
ATOM 1191 C CA . ASN A 1 158 ? -15.223 7.618 24.498 1.00 91.94 158 ASN A CA 1
ATOM 1192 C C . ASN A 1 158 ? -15.922 8.987 24.495 1.00 91.94 158 ASN A C 1
ATOM 1194 O O . ASN A 1 158 ? -17.109 9.060 24.211 1.00 91.94 158 ASN A O 1
ATOM 1198 N N . GLU A 1 159 ? -15.175 10.075 24.708 1.00 94.19 159 GLU A N 1
ATOM 1199 C CA . GLU A 1 159 ? -15.704 11.444 24.632 1.00 94.19 159 GLU A CA 1
ATOM 1200 C C . GLU A 1 159 ? -16.273 11.770 23.240 1.00 94.19 159 GLU A C 1
ATOM 1202 O O . GLU A 1 159 ? -17.345 12.366 23.119 1.00 94.19 159 GLU A O 1
ATOM 1207 N N . THR A 1 160 ? -15.590 11.330 22.178 1.00 92.88 160 THR A N 1
ATOM 1208 C CA . THR A 1 160 ? -16.075 11.498 20.800 1.00 92.88 160 THR A CA 1
ATOM 1209 C C . THR A 1 160 ? -17.345 10.680 20.572 1.00 92.88 160 THR A C 1
ATOM 1211 O O . THR A 1 160 ? -18.304 11.189 19.993 1.00 92.88 160 THR A O 1
ATOM 1214 N N . CYS A 1 161 ? -17.382 9.434 21.052 1.00 93.56 161 CYS A N 1
ATOM 1215 C CA . CYS A 1 161 ? -18.564 8.576 20.975 1.00 93.56 161 CYS A CA 1
ATOM 1216 C C . CYS A 1 161 ? -19.773 9.208 21.674 1.00 93.56 161 CYS A C 1
ATOM 1218 O O . CYS A 1 161 ? -20.843 9.294 21.071 1.00 93.56 161 CYS A O 1
ATOM 1220 N N . ASP A 1 162 ? -19.598 9.695 22.903 1.00 94.94 162 ASP A N 1
ATOM 1221 C CA . ASP A 1 162 ? -20.665 10.326 23.682 1.00 94.94 162 ASP A CA 1
ATOM 1222 C C . ASP A 1 162 ? -21.203 11.575 22.970 1.00 94.94 162 ASP A C 1
ATOM 1224 O O . ASP A 1 162 ? -22.417 11.747 22.835 1.00 94.94 162 ASP A O 1
ATOM 1228 N N . SER A 1 163 ? -20.309 12.407 22.423 1.00 94.50 163 SER A N 1
ATOM 1229 C CA . SER A 1 163 ? -20.695 13.593 21.653 1.00 94.50 163 SER A CA 1
ATOM 1230 C C . SER A 1 163 ? -21.493 13.243 20.391 1.00 94.50 163 SER A C 1
ATOM 1232 O O . SER A 1 163 ? -22.493 13.899 20.088 1.00 94.50 163 SER A O 1
ATOM 1234 N N . LEU A 1 164 ? -21.088 12.202 19.654 1.00 92.81 164 LEU A N 1
ATOM 1235 C CA . LEU A 1 164 ? -21.800 11.745 18.455 1.00 92.81 164 LEU A CA 1
ATOM 1236 C C . LEU A 1 164 ? -23.196 11.212 18.794 1.00 92.81 164 LEU A C 1
ATOM 1238 O O . LEU A 1 164 ? -24.162 11.532 18.096 1.00 92.81 164 LEU A O 1
ATOM 1242 N N . ILE A 1 165 ? -23.316 10.441 19.880 1.00 94.44 165 ILE A N 1
ATOM 1243 C CA . ILE A 1 165 ? -24.604 9.931 20.367 1.00 94.44 165 ILE A CA 1
ATOM 1244 C C . ILE A 1 165 ? -25.517 11.094 20.756 1.00 94.44 165 ILE A C 1
ATOM 1246 O O . ILE A 1 165 ? -26.684 11.108 20.356 1.00 94.44 165 ILE A O 1
ATOM 1250 N N . GLU A 1 166 ? -25.007 12.083 21.492 1.00 94.69 166 GLU A N 1
ATOM 1251 C CA . GLU A 1 166 ? -25.792 13.247 21.910 1.00 94.69 166 GLU A CA 1
ATOM 1252 C C . GLU A 1 166 ? -26.311 14.040 20.701 1.00 94.69 166 GLU A C 1
ATOM 1254 O O . GLU A 1 166 ? -27.493 14.386 20.641 1.00 94.69 166 GLU A O 1
ATOM 1259 N N . GLN A 1 167 ? -25.455 14.295 19.709 1.00 92.69 167 GLN A N 1
ATOM 1260 C CA . GLN A 1 167 ? -25.831 15.020 18.492 1.00 92.69 167 GLN A CA 1
ATOM 1261 C C . GLN A 1 167 ? -26.872 14.259 17.659 1.00 92.69 167 GLN A C 1
ATOM 1263 O O . GLN A 1 167 ? -27.839 14.862 17.180 1.00 92.69 167 GLN A O 1
ATOM 1268 N N . GLY A 1 168 ? -26.709 12.941 17.512 1.00 92.31 168 GLY A N 1
ATOM 1269 C CA . GLY A 1 168 ? -27.653 12.093 16.782 1.00 92.31 168 GLY A CA 1
ATOM 1270 C C . GLY A 1 168 ? -29.007 11.977 17.482 1.00 92.31 168 GLY A C 1
ATOM 1271 O O . GLY A 1 168 ? -30.048 12.097 16.840 1.00 92.31 168 GLY A O 1
ATOM 1272 N N . SER A 1 169 ? -29.003 11.839 18.810 1.00 91.31 169 SER A N 1
ATOM 1273 C CA . SER A 1 169 ? -30.226 11.677 19.611 1.00 91.31 169 SER A CA 1
ATOM 1274 C C . SER A 1 169 ? -31.151 12.895 19.559 1.00 91.31 169 SER A C 1
ATOM 1276 O O . SER A 1 169 ? -32.346 12.757 19.774 1.00 91.31 169 SER A O 1
ATOM 1278 N N . ARG A 1 170 ? -30.633 14.089 19.243 1.00 86.31 170 ARG A N 1
ATOM 1279 C CA . ARG A 1 170 ? -31.447 15.310 19.070 1.00 86.31 170 ARG A CA 1
ATOM 1280 C C . ARG A 1 170 ? -32.311 15.309 17.799 1.00 86.31 170 ARG A C 1
ATOM 1282 O O . ARG A 1 170 ? -33.118 16.220 17.633 1.00 86.31 170 ARG A O 1
ATOM 1289 N N . HIS A 1 171 ? -32.121 14.337 16.908 1.00 80.56 171 HIS A N 1
ATOM 1290 C CA . HIS A 1 171 ? -32.792 14.242 15.607 1.00 80.56 171 HIS A CA 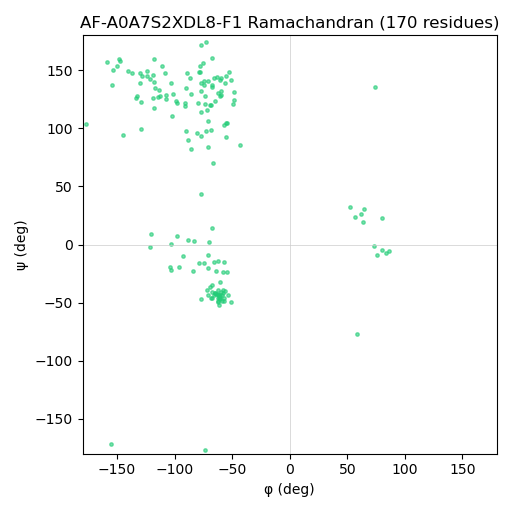1
ATOM 1291 C C . HIS A 1 171 ? -33.616 12.950 15.442 1.00 80.56 171 HIS A C 1
ATOM 1293 O O . HIS A 1 171 ? -34.084 12.670 14.336 1.00 80.56 171 HIS A O 1
ATOM 1299 N N . LEU A 1 172 ? -33.779 12.177 16.521 1.00 68.75 172 LEU A N 1
ATOM 1300 C CA . LEU A 1 172 ? -34.629 10.985 16.623 1.00 68.75 172 LEU A CA 1
ATOM 1301 C C . LEU A 1 172 ? -35.866 11.296 17.474 1.00 68.75 172 LEU A C 1
ATOM 1303 O O . LEU A 1 172 ? -36.935 10.731 17.156 1.00 68.75 172 LEU A O 1
#

pLDDT: mean 78.51, std 18.73, range [28.14, 97.44]

Mean predicted aligned error: 10.21 Å

Foldseek 3Di:
DDDPPPPPPDPPAAEDDPVVAPPVPQDDDDDDPPDPDDWDWAWEEAFQAQHTYIDTDAQSCFLVVLQVRCCVVVVHGDPDSVQKWKAALVRHTLDNPPRVVSVVRCVVSVRYIYIDGHPDDGHHHLNDAQDWDDDPRKIWGFHDVVVTDIDIPPPDDPVRVVVVCVVVVVVD

Sequence (172 aa):
ADGDSTCAMVPDLRMIPASDFDEKACRGTAIAADDEESDDIVHVLINGENEGVLMKWRPGCARTLATKAMNVLMGRSVDDPTLLYLYDKMGYPVANDGEDQQRARVQLGGNTLHVIVDGEAWIWPGVAVGHKWESEGAVYTTVSMSPKVILVENVVSNETCDSLIEQGSRHL

Radius of gyration: 19.93 Å; Cα contacts (8 Å, |Δi|>4): 242; chains: 1; bounding box: 65×39×50 Å